Protein AF-A0A7W6C3B3-F1 (afdb_monomer_lite)

Organism: NCBI:txid1391222

Sequence (102 aa):
MSGLIRQVQAEGGFATVLARGERDAGTLMLILTNRGSLSIAYEIAPQPDGTRGWSQAKAETADDPAAFGEYLNRRRHQDPDLWIVELDVENPERFIAGPIES

Structure (mmCIF, N/CA/C/O backbone):
data_AF-A0A7W6C3B3-F1
#
_entry.id   AF-A0A7W6C3B3-F1
#
loop_
_atom_site.group_PDB
_atom_site.id
_atom_site.type_symbol
_atom_site.label_atom_id
_atom_site.label_alt_id
_atom_site.label_comp_id
_atom_site.label_asym_id
_atom_site.label_entity_id
_atom_site.label_seq_id
_atom_site.pdbx_PDB_ins_code
_atom_site.Cartn_x
_atom_site.Cartn_y
_atom_site.Cartn_z
_atom_site.occupancy
_atom_site.B_iso_or_equiv
_atom_site.auth_seq_id
_atom_site.auth_comp_id
_atom_site.auth_asym_id
_atom_site.auth_atom_id
_atom_site.pdbx_PDB_model_num
ATOM 1 N N . MET A 1 1 ? -12.098 -6.049 3.788 1.00 75.69 1 MET A N 1
ATOM 2 C CA . MET A 1 1 ? -11.076 -6.739 2.963 1.00 75.69 1 MET A CA 1
ATOM 3 C C . MET A 1 1 ? -11.631 -7.622 1.840 1.00 75.69 1 MET A C 1
ATOM 5 O O . MET A 1 1 ? -11.229 -7.454 0.698 1.00 75.69 1 MET A O 1
ATOM 9 N N . SER A 1 2 ? -12.558 -8.550 2.113 1.00 78.75 2 SER A N 1
ATOM 10 C CA . SER A 1 2 ? -13.047 -9.519 1.109 1.00 78.75 2 SER A CA 1
ATOM 11 C C . SER A 1 2 ? -13.778 -8.911 -0.101 1.00 78.75 2 SER A C 1
ATOM 13 O O . SER A 1 2 ? -13.866 -9.560 -1.136 1.00 78.75 2 SER A O 1
ATOM 15 N N . GLY A 1 3 ? -14.334 -7.698 0.005 1.00 85.56 3 GLY A N 1
ATOM 16 C CA . GLY A 1 3 ? -14.953 -6.985 -1.125 1.00 85.56 3 GLY A CA 1
ATOM 17 C C . GLY A 1 3 ? -13.936 -6.578 -2.193 1.00 85.56 3 GLY A C 1
ATOM 18 O O . GLY A 1 3 ? -14.071 -6.991 -3.338 1.00 85.56 3 GLY A O 1
ATOM 19 N N . LEU A 1 4 ? -12.879 -5.868 -1.785 1.00 87.06 4 LEU A N 1
ATOM 20 C CA . LEU A 1 4 ? -11.820 -5.386 -2.677 1.00 87.06 4 LEU A CA 1
ATOM 21 C C . LEU A 1 4 ? -11.112 -6.531 -3.413 1.00 87.06 4 LEU A C 1
ATOM 23 O O . LEU A 1 4 ? -10.968 -6.488 -4.628 1.00 87.06 4 LEU A O 1
ATOM 27 N N . ILE A 1 5 ? -10.757 -7.596 -2.685 1.00 89.88 5 ILE A N 1
ATOM 28 C CA . ILE A 1 5 ? -10.140 -8.800 -3.268 1.00 89.88 5 ILE A CA 1
ATOM 29 C C . ILE A 1 5 ? -11.030 -9.388 -4.371 1.00 89.88 5 ILE A C 1
ATOM 31 O O . ILE A 1 5 ? -10.543 -9.719 -5.447 1.00 89.88 5 ILE A O 1
ATOM 35 N N . ARG A 1 6 ? -12.343 -9.486 -4.124 1.00 91.12 6 ARG A N 1
ATOM 36 C CA . ARG A 1 6 ? -13.294 -10.007 -5.114 1.00 91.12 6 ARG A CA 1
ATOM 37 C C . ARG A 1 6 ? -13.438 -9.090 -6.325 1.00 91.12 6 ARG A C 1
ATOM 39 O O . ARG A 1 6 ? -13.559 -9.605 -7.428 1.00 91.12 6 ARG A O 1
ATOM 46 N N . GLN A 1 7 ? -13.426 -7.769 -6.139 1.00 91.25 7 GLN A N 1
ATOM 47 C CA . GLN A 1 7 ? -13.483 -6.820 -7.257 1.00 91.25 7 GLN A CA 1
ATOM 48 C C . GLN A 1 7 ? -12.250 -6.946 -8.157 1.00 91.25 7 GLN A C 1
ATOM 50 O O . GLN A 1 7 ? -12.400 -7.091 -9.364 1.00 91.25 7 GLN A O 1
ATOM 55 N N . VAL A 1 8 ? -11.052 -6.993 -7.570 1.00 92.62 8 VAL A N 1
ATOM 56 C CA . VAL A 1 8 ? -9.796 -7.172 -8.317 1.00 92.62 8 VAL A CA 1
ATOM 57 C C . VAL A 1 8 ? -9.791 -8.488 -9.097 1.00 92.62 8 VAL A C 1
ATOM 59 O O . VAL A 1 8 ? -9.477 -8.506 -10.285 1.00 92.62 8 VAL A O 1
ATOM 62 N N . GLN A 1 9 ? -10.213 -9.583 -8.460 1.00 91.62 9 GLN A N 1
ATOM 63 C CA . GLN A 1 9 ? -10.326 -10.889 -9.117 1.00 91.62 9 GLN A CA 1
ATOM 64 C C . GLN A 1 9 ? -11.358 -10.896 -10.252 1.00 91.62 9 GLN A C 1
ATOM 66 O O . GLN A 1 9 ? -11.122 -11.514 -11.288 1.00 91.62 9 GLN A O 1
ATOM 71 N N . ALA A 1 10 ? -12.492 -10.208 -10.086 1.00 92.75 10 ALA A N 1
ATOM 72 C CA . ALA A 1 10 ? -13.521 -10.104 -11.122 1.00 92.75 10 ALA A CA 1
ATOM 73 C C . ALA A 1 10 ? -13.029 -9.363 -12.377 1.00 92.75 10 ALA A C 1
ATOM 75 O O . ALA A 1 10 ? -13.528 -9.608 -13.472 1.00 92.75 10 ALA A O 1
ATOM 76 N N . GLU A 1 11 ? -12.028 -8.500 -12.228 1.00 91.81 11 GLU A N 1
ATOM 77 C CA . GLU A 1 11 ? -11.394 -7.755 -13.318 1.00 91.81 11 GLU A CA 1
ATOM 78 C C . GLU A 1 11 ? -10.166 -8.484 -13.897 1.00 91.81 11 GLU A C 1
ATOM 80 O O . GLU A 1 11 ? -9.408 -7.913 -14.680 1.00 91.81 11 GLU A O 1
ATOM 85 N N . GLY A 1 12 ? -9.967 -9.755 -13.530 1.00 92.56 12 GLY A N 1
ATOM 86 C CA . GLY A 1 12 ? -8.867 -10.591 -14.017 1.00 92.56 12 GLY A CA 1
ATOM 87 C C . GLY A 1 12 ? -7.518 -10.305 -13.354 1.00 92.56 12 GLY A C 1
ATOM 88 O O . GLY A 1 12 ? -6.498 -10.795 -13.835 1.00 92.56 12 GLY A O 1
ATOM 89 N N . GLY A 1 13 ? -7.506 -9.519 -12.275 1.00 93.69 13 GLY A N 1
ATOM 90 C CA . GLY A 1 13 ? -6.325 -9.257 -11.460 1.00 93.69 13 GLY A CA 1
ATOM 91 C C . GLY A 1 13 ? -6.128 -10.264 -10.328 1.00 93.69 13 GLY A C 1
ATOM 92 O O . GLY A 1 13 ? -6.936 -11.168 -10.092 1.00 93.69 13 GLY A O 1
ATOM 93 N N . PHE A 1 14 ? -5.049 -10.068 -9.582 1.00 93.94 14 PHE A N 1
ATOM 94 C CA . PHE A 1 14 ? -4.703 -10.828 -8.392 1.00 93.94 14 PHE A CA 1
ATOM 95 C C . PHE A 1 14 ? -4.640 -9.912 -7.169 1.00 93.94 14 PHE A C 1
ATOM 97 O O . PHE A 1 14 ? -4.263 -8.749 -7.267 1.00 93.94 14 PHE A O 1
ATOM 104 N N . ALA A 1 15 ? -5.023 -10.434 -6.004 1.00 94.00 15 ALA A N 1
ATOM 105 C CA . ALA A 1 15 ? -4.907 -9.701 -4.752 1.00 94.00 15 ALA A CA 1
ATOM 106 C C . ALA A 1 15 ? -4.314 -10.588 -3.654 1.00 94.00 15 ALA A C 1
ATOM 108 O O . ALA A 1 15 ? -4.845 -11.668 -3.368 1.00 94.00 15 ALA A O 1
ATOM 109 N N . THR A 1 16 ? -3.255 -10.103 -3.007 1.00 94.38 16 THR A N 1
ATOM 110 C CA . THR A 1 16 ? -2.485 -10.836 -1.994 1.00 94.38 16 THR A CA 1
ATOM 111 C C . THR A 1 16 ? -2.561 -10.125 -0.657 1.00 94.38 16 THR A C 1
ATOM 113 O O . THR A 1 16 ? -2.271 -8.939 -0.556 1.00 94.38 16 THR A O 1
ATOM 116 N N . VAL A 1 17 ? -2.881 -10.846 0.417 1.00 94.62 17 VAL A N 1
ATOM 117 C CA . VAL A 1 17 ? -2.710 -10.311 1.775 1.00 94.62 17 VAL A CA 1
ATOM 118 C C . VAL A 1 17 ? -1.285 -10.612 2.238 1.00 94.62 17 VAL A C 1
ATOM 120 O O . VAL A 1 17 ? -0.982 -11.760 2.562 1.00 94.62 17 VAL A O 1
ATOM 123 N N . LEU A 1 18 ? -0.428 -9.591 2.281 1.00 94.56 18 LEU A N 1
ATOM 124 C CA . LEU A 1 18 ? 0.975 -9.694 2.708 1.00 94.56 18 LEU A CA 1
ATOM 125 C C . LEU A 1 18 ? 1.117 -9.642 4.238 1.00 94.56 18 LEU A C 1
ATOM 127 O O . LEU A 1 18 ? 1.995 -10.283 4.819 1.00 94.56 18 LEU A O 1
ATOM 131 N N . ALA A 1 19 ? 0.226 -8.908 4.907 1.00 94.88 19 ALA A N 1
ATOM 132 C CA . ALA A 1 19 ? 0.126 -8.862 6.362 1.00 94.88 19 ALA A CA 1
ATOM 133 C C . ALA A 1 19 ? -1.340 -8.764 6.798 1.00 94.88 19 ALA A C 1
ATOM 135 O O . ALA A 1 19 ? -2.141 -8.069 6.169 1.00 94.88 19 ALA A O 1
ATOM 136 N N . ARG A 1 20 ? -1.684 -9.478 7.875 1.00 92.88 20 ARG A N 1
ATOM 137 C CA . ARG A 1 20 ? -3.002 -9.420 8.514 1.00 92.88 20 ARG A CA 1
ATOM 138 C C . ARG A 1 20 ? -2.884 -8.578 9.774 1.00 92.88 20 ARG A C 1
ATOM 140 O O . ARG A 1 20 ? -2.116 -8.954 10.656 1.00 92.88 20 ARG A O 1
ATOM 147 N N . GLY A 1 21 ? -3.648 -7.498 9.821 1.00 88.44 21 GLY A N 1
ATOM 148 C CA . GLY A 1 21 ? -3.829 -6.690 11.014 1.00 88.44 21 GLY A CA 1
ATOM 149 C C . GLY A 1 21 ? -5.027 -7.138 11.848 1.00 88.44 21 GLY A C 1
ATOM 150 O O . GLY A 1 21 ? -5.590 -8.221 11.638 1.00 88.44 21 GLY A O 1
ATOM 151 N N . GLU A 1 22 ? -5.449 -6.271 12.762 1.00 88.38 22 GLU A N 1
ATOM 152 C CA . GLU A 1 22 ? -6.647 -6.457 13.583 1.00 88.38 22 GLU A CA 1
ATOM 153 C C . GLU A 1 22 ? -7.909 -6.368 12.704 1.00 88.38 22 GLU A C 1
ATOM 155 O O . GLU A 1 22 ? -7.946 -5.661 11.694 1.00 88.38 22 GLU A O 1
ATOM 160 N N . ARG A 1 23 ? -8.930 -7.166 13.014 1.00 77.44 23 ARG A N 1
ATOM 161 C CA . ARG A 1 23 ? -10.069 -7.415 12.128 1.00 77.44 23 ARG A CA 1
ATOM 162 C C . ARG A 1 23 ? -11.047 -6.241 12.042 1.00 77.44 23 ARG A C 1
ATOM 164 O O . ARG A 1 23 ? -11.628 -6.051 10.971 1.00 77.44 23 ARG A O 1
ATOM 171 N N . ASP A 1 24 ? -11.227 -5.502 13.129 1.00 73.25 24 ASP A N 1
ATOM 172 C CA . ASP A 1 24 ? -12.308 -4.532 13.309 1.00 73.25 24 ASP A CA 1
ATOM 173 C C . ASP A 1 24 ? -11.807 -3.070 13.333 1.00 73.25 24 ASP A C 1
ATOM 175 O O . ASP A 1 24 ? -12.559 -2.162 12.978 1.00 73.25 24 ASP A O 1
ATOM 179 N N . ALA A 1 25 ? -10.539 -2.834 13.679 1.00 71.69 25 ALA A N 1
ATOM 180 C CA . ALA A 1 25 ? -9.918 -1.516 13.841 1.00 71.69 25 ALA A CA 1
ATOM 181 C C . ALA A 1 25 ? -8.583 -1.347 13.089 1.00 71.69 25 ALA A C 1
ATOM 183 O O . ALA A 1 25 ? -7.961 -0.287 13.176 1.00 71.69 25 ALA A O 1
ATOM 184 N N . GLY A 1 26 ? -8.143 -2.365 12.343 1.00 78.31 26 GLY A N 1
ATOM 185 C CA . GLY A 1 26 ? -6.862 -2.336 11.643 1.00 78.31 26 GLY A CA 1
ATOM 186 C C . GLY A 1 26 ? -6.747 -1.240 10.582 1.00 78.31 26 GLY A C 1
ATOM 187 O O . GLY A 1 26 ? -7.693 -0.946 9.845 1.00 78.31 26 GLY A O 1
ATOM 188 N N . THR A 1 27 ? -5.560 -0.644 10.472 1.00 89.19 27 THR A N 1
ATOM 189 C CA . THR A 1 27 ? -5.225 0.287 9.387 1.00 89.19 27 THR A CA 1
ATOM 190 C C . THR A 1 27 ? -4.993 -0.482 8.081 1.00 89.19 27 THR A C 1
ATOM 192 O O . THR A 1 27 ? -4.780 -1.694 8.085 1.00 89.19 27 THR A O 1
ATOM 195 N N . LEU A 1 28 ? -5.067 0.199 6.933 1.00 91.69 28 LEU A N 1
ATOM 196 C CA . LEU A 1 28 ? -4.903 -0.426 5.618 1.00 91.69 28 LEU A CA 1
ATOM 197 C C . LEU A 1 28 ? -3.823 0.283 4.802 1.00 91.69 28 LEU A C 1
ATOM 199 O O . LEU A 1 28 ? -3.874 1.498 4.605 1.00 91.69 28 LEU A O 1
ATOM 203 N N . MET A 1 29 ? -2.905 -0.517 4.272 1.00 95.38 29 MET A N 1
ATOM 204 C CA . MET A 1 29 ? -1.967 -0.158 3.221 1.00 95.38 29 MET A CA 1
ATOM 205 C C . MET A 1 29 ? -2.269 -0.988 1.974 1.00 95.38 29 MET A C 1
ATOM 207 O O . MET A 1 29 ? -2.410 -2.214 2.052 1.00 95.38 29 MET A O 1
ATOM 211 N N . LEU A 1 30 ? -2.338 -0.316 0.827 1.00 96.31 30 LEU A N 1
ATOM 212 C CA . LEU A 1 30 ? -2.469 -0.962 -0.475 1.00 96.31 30 LEU A CA 1
ATOM 213 C C . LEU A 1 30 ? -1.160 -0.866 -1.245 1.00 96.31 30 LEU A C 1
ATOM 215 O O . LEU A 1 30 ? -0.592 0.215 -1.365 1.00 96.31 30 LEU A O 1
ATOM 219 N N . ILE A 1 31 ? -0.707 -1.994 -1.778 1.00 97.31 31 ILE A N 1
ATOM 220 C CA . ILE A 1 31 ? 0.388 -2.064 -2.743 1.00 97.31 31 ILE A CA 1
ATOM 221 C C . ILE A 1 31 ? -0.252 -2.201 -4.114 1.00 97.31 31 ILE A C 1
ATOM 223 O O . ILE A 1 31 ? -0.968 -3.165 -4.362 1.00 97.31 31 ILE A O 1
ATOM 227 N N . LEU A 1 32 ? -0.062 -1.208 -4.970 1.00 96.81 32 LEU A N 1
ATOM 228 C CA . LEU A 1 32 ? -0.612 -1.199 -6.316 1.00 96.81 32 LEU A CA 1
ATOM 229 C C . LEU A 1 32 ? 0.481 -1.584 -7.303 1.00 96.81 32 LEU A C 1
ATOM 231 O O . LEU A 1 32 ? 1.528 -0.934 -7.355 1.00 96.81 32 LEU A O 1
ATOM 235 N N . THR A 1 33 ? 0.196 -2.611 -8.092 1.00 95.50 33 THR A N 1
ATOM 236 C CA . THR A 1 33 ? 1.111 -3.188 -9.074 1.00 95.50 33 THR A CA 1
ATOM 237 C C . THR A 1 33 ? 0.346 -3.431 -10.371 1.00 95.50 33 THR A C 1
ATOM 239 O O . THR A 1 33 ? -0.849 -3.722 -10.364 1.00 95.50 33 THR A O 1
ATOM 242 N N . ASN A 1 34 ? 1.027 -3.282 -11.505 1.00 92.81 34 ASN A N 1
ATOM 243 C CA . ASN A 1 34 ? 0.461 -3.590 -12.815 1.00 92.81 34 ASN A CA 1
ATOM 244 C C . ASN A 1 34 ? 1.370 -4.579 -13.548 1.00 92.81 34 ASN A C 1
ATOM 246 O O . ASN A 1 34 ? 2.397 -4.183 -14.104 1.00 92.81 34 ASN A O 1
ATOM 250 N N . ARG A 1 35 ? 0.999 -5.863 -13.536 1.00 85.38 35 ARG A N 1
ATOM 251 C CA . ARG A 1 35 ? 1.613 -6.958 -14.306 1.00 85.38 35 ARG A CA 1
ATOM 252 C C . ARG A 1 35 ? 3.143 -6.992 -14.208 1.00 85.38 35 ARG A C 1
ATOM 254 O O . ARG A 1 35 ? 3.839 -6.948 -15.221 1.00 85.38 35 ARG A O 1
ATOM 261 N N . GLY A 1 36 ? 3.669 -7.060 -12.985 1.00 79.69 36 GLY A N 1
ATOM 262 C CA . GLY A 1 36 ? 5.116 -7.139 -12.732 1.00 79.69 36 GLY A CA 1
ATOM 263 C C . GLY A 1 36 ? 5.890 -5.831 -12.945 1.00 79.69 36 GLY A C 1
ATOM 264 O O . GLY A 1 36 ? 7.118 -5.854 -13.011 1.00 79.69 36 GLY A O 1
ATOM 265 N N . SER A 1 37 ? 5.189 -4.699 -13.064 1.00 90.75 37 SER A N 1
ATOM 266 C CA . SER A 1 37 ? 5.795 -3.364 -12.982 1.00 90.75 37 SER A CA 1
ATOM 267 C C . SER A 1 37 ? 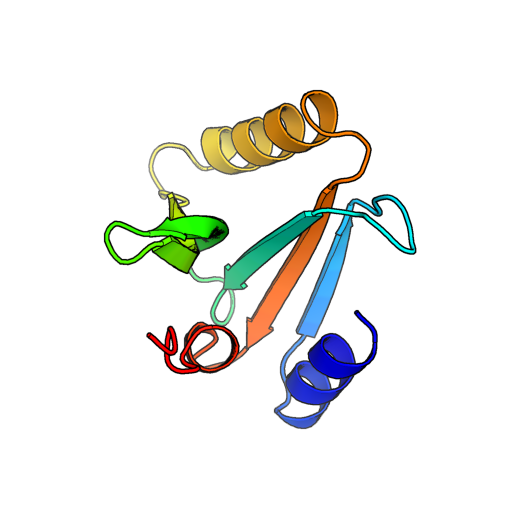6.210 -3.025 -11.548 1.00 90.75 37 SER A C 1
ATOM 269 O O . SER A 1 37 ? 5.807 -3.698 -10.602 1.00 90.75 37 SER A O 1
ATOM 271 N N . LEU A 1 38 ? 6.972 -1.941 -11.389 1.00 94.12 38 LEU A N 1
ATOM 272 C CA . LEU A 1 38 ? 7.301 -1.393 -10.074 1.00 94.12 38 LEU A CA 1
ATOM 273 C C . LEU A 1 38 ? 6.031 -1.043 -9.291 1.00 94.12 38 LEU A C 1
ATOM 275 O O . LEU A 1 38 ? 5.079 -0.479 -9.840 1.00 94.12 38 LEU A O 1
ATOM 279 N N . SER A 1 39 ? 6.054 -1.365 -8.005 1.00 96.50 39 SER A N 1
ATOM 280 C CA . SER A 1 39 ? 4.915 -1.238 -7.104 1.00 96.50 39 SER A CA 1
ATOM 281 C C . SER A 1 39 ? 4.875 0.121 -6.402 1.00 96.50 39 SER A C 1
ATOM 283 O O . SER A 1 39 ? 5.903 0.759 -6.161 1.00 96.50 39 SER A O 1
ATOM 285 N N . ILE A 1 40 ? 3.684 0.565 -6.001 1.00 97.25 40 ILE A N 1
ATOM 286 C CA . ILE A 1 40 ? 3.508 1.776 -5.186 1.00 97.25 40 ILE A CA 1
ATOM 287 C C . ILE A 1 40 ? 2.665 1.449 -3.954 1.00 97.25 40 ILE A C 1
ATOM 289 O O . ILE A 1 40 ? 1.562 0.922 -4.064 1.00 97.25 40 ILE A O 1
ATOM 293 N N . ALA A 1 41 ? 3.178 1.785 -2.772 1.00 97.12 41 ALA A N 1
ATOM 294 C CA . ALA A 1 41 ? 2.468 1.679 -1.506 1.00 97.12 41 ALA A CA 1
ATOM 295 C C . ALA A 1 41 ? 1.672 2.958 -1.216 1.00 97.12 41 ALA A C 1
ATOM 297 O O . ALA A 1 41 ? 2.229 4.062 -1.219 1.00 97.12 41 ALA A O 1
ATOM 298 N N . TYR A 1 42 ? 0.395 2.791 -0.889 1.00 96.44 42 TYR A N 1
ATOM 299 C CA . TYR A 1 42 ? -0.527 3.843 -0.478 1.00 96.44 42 TYR A CA 1
ATOM 300 C C . TYR A 1 42 ? -1.068 3.589 0.926 1.00 96.44 42 TYR A C 1
ATOM 302 O O . TYR A 1 42 ? -1.347 2.450 1.303 1.00 96.44 42 TYR A O 1
ATOM 310 N N . GLU A 1 43 ? -1.272 4.668 1.676 1.00 93.06 43 GLU A N 1
ATOM 311 C CA . GLU A 1 43 ? -1.868 4.652 3.014 1.00 93.06 43 GLU A CA 1
ATOM 312 C C . GLU A 1 43 ? -2.986 5.685 3.139 1.00 93.06 43 GLU A C 1
ATOM 314 O O . GLU A 1 43 ? -3.003 6.687 2.424 1.00 93.06 43 GLU A O 1
ATOM 319 N N . ILE A 1 44 ? -3.898 5.465 4.087 1.00 88.50 44 ILE A N 1
ATOM 320 C CA . ILE A 1 44 ? -4.935 6.442 4.428 1.00 88.50 44 ILE A CA 1
ATOM 321 C C . ILE A 1 44 ? -4.377 7.46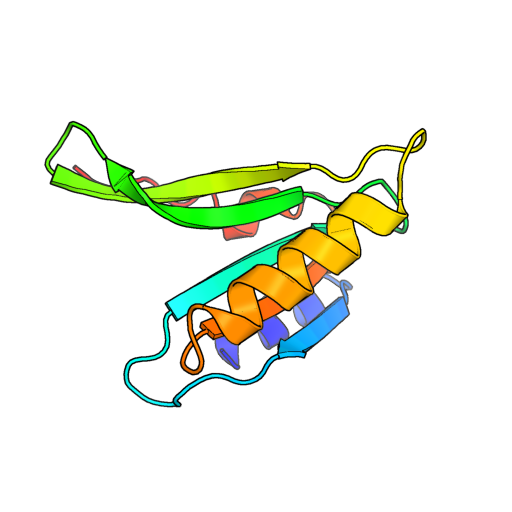2 5.427 1.00 88.50 44 ILE A C 1
ATOM 323 O O . ILE A 1 44 ? -4.228 7.172 6.621 1.00 88.50 44 ILE A O 1
ATOM 327 N N . ALA A 1 45 ? -4.148 8.684 4.956 1.00 86.25 45 ALA A N 1
ATOM 328 C CA . ALA A 1 45 ? -3.619 9.793 5.740 1.00 86.25 45 ALA A CA 1
ATOM 329 C C . ALA A 1 45 ? -4.656 10.923 5.911 1.00 86.25 45 ALA A C 1
ATOM 331 O O . ALA A 1 45 ? -5.559 11.059 5.080 1.00 86.25 45 ALA A O 1
ATOM 332 N N . PRO A 1 46 ? -4.555 11.734 6.981 1.00 85.81 46 PRO A N 1
ATOM 333 C CA . PRO A 1 46 ? -5.299 12.986 7.093 1.00 85.81 46 PRO A CA 1
ATOM 334 C C . PRO A 1 46 ? -4.947 13.948 5.956 1.00 85.81 46 PRO A C 1
ATOM 336 O O . PRO A 1 46 ? -3.794 14.004 5.524 1.00 85.81 46 PRO A O 1
ATOM 339 N N . GLN A 1 47 ? -5.924 14.737 5.525 1.00 85.44 47 GLN A N 1
ATOM 340 C CA . GLN A 1 47 ? -5.752 15.768 4.507 1.00 85.44 47 GLN A CA 1
ATOM 341 C C . GLN A 1 47 ? -5.954 17.182 5.052 1.00 85.44 47 GLN A C 1
ATOM 343 O O . GLN A 1 47 ? -6.514 17.347 6.139 1.00 85.44 47 GLN A O 1
ATOM 348 N N . PRO A 1 48 ? -5.480 18.218 4.327 1.00 86.94 48 PRO A N 1
ATOM 349 C CA . PRO A 1 48 ? -5.590 19.608 4.771 1.00 86.94 48 PRO A CA 1
ATOM 350 C C . PRO A 1 48 ? -7.027 20.086 5.015 1.00 86.94 48 PRO A C 1
ATOM 352 O O . PRO A 1 48 ? -7.232 20.999 5.808 1.00 86.94 48 PRO A O 1
ATOM 355 N N . ASP A 1 49 ? -8.010 19.476 4.354 1.00 87.25 49 ASP A N 1
ATOM 356 C CA . ASP A 1 49 ? -9.439 19.760 4.520 1.00 87.25 49 ASP A CA 1
ATOM 357 C C . ASP A 1 49 ? -10.078 19.025 5.717 1.00 87.25 49 ASP A C 1
ATOM 359 O O . ASP A 1 49 ? -11.268 19.177 5.975 1.00 87.25 49 ASP A O 1
ATOM 363 N N . GLY A 1 50 ? -9.294 18.254 6.477 1.00 86.50 50 GLY A N 1
ATOM 364 C CA . GLY A 1 50 ? -9.757 17.483 7.633 1.00 86.50 50 GLY A CA 1
ATOM 365 C C . GLY A 1 50 ? -10.318 16.103 7.285 1.00 86.50 50 GLY A C 1
ATOM 366 O O . GLY A 1 50 ? -10.645 15.337 8.195 1.00 86.50 50 GLY A O 1
ATOM 367 N N . THR A 1 51 ? -10.388 15.753 6.001 1.00 88.31 51 THR A N 1
ATOM 368 C CA . THR A 1 51 ? -10.802 14.423 5.548 1.00 88.31 51 THR A CA 1
ATOM 369 C C . THR A 1 51 ? -9.659 13.417 5.684 1.00 88.31 51 THR A C 1
ATOM 371 O O . THR A 1 51 ? -8.537 13.734 6.101 1.00 88.31 51 THR A O 1
ATOM 374 N N . ARG A 1 52 ? -9.932 12.158 5.334 1.00 85.75 52 ARG A N 1
ATOM 375 C CA . ARG A 1 52 ? -8.902 11.133 5.163 1.00 85.75 52 ARG A CA 1
ATOM 376 C C . ARG A 1 52 ? -8.921 10.650 3.726 1.00 85.75 52 ARG A C 1
ATOM 378 O O . ARG A 1 52 ? -9.986 10.430 3.163 1.00 85.75 52 ARG A O 1
ATOM 385 N N . GLY A 1 53 ? -7.746 10.413 3.161 1.00 89.00 53 GLY A N 1
ATOM 386 C CA . GLY A 1 53 ? -7.651 9.810 1.839 1.00 89.00 53 GLY A CA 1
ATOM 387 C C . GLY A 1 53 ? -6.327 9.135 1.579 1.00 89.00 53 GLY A C 1
ATOM 388 O O . GLY A 1 53 ? -5.432 9.125 2.425 1.00 89.00 53 GLY A O 1
ATOM 389 N N . TRP A 1 54 ? -6.238 8.537 0.398 1.00 91.75 54 TRP A N 1
ATOM 390 C CA . TRP A 1 54 ? -5.052 7.824 -0.037 1.00 91.75 54 TRP A CA 1
ATOM 391 C C . TRP A 1 54 ? -3.906 8.790 -0.317 1.00 91.75 54 TRP A C 1
ATOM 393 O O . TRP A 1 54 ? -4.052 9.756 -1.061 1.00 91.75 54 TRP A O 1
ATOM 403 N N . SER A 1 55 ? -2.747 8.491 0.257 1.00 91.31 55 SER A N 1
ATOM 404 C CA . SER A 1 55 ? -1.491 9.185 0.001 1.00 91.31 55 SER A CA 1
ATOM 405 C C . SER A 1 55 ? -0.413 8.174 -0.365 1.00 91.31 55 SER A C 1
ATOM 407 O O . SER A 1 55 ? -0.345 7.088 0.217 1.00 91.31 55 SER A O 1
ATOM 409 N N . GLN A 1 56 ? 0.423 8.524 -1.342 1.00 94.62 56 GLN A N 1
ATOM 410 C CA . GLN A 1 56 ? 1.562 7.705 -1.739 1.00 94.62 56 GLN A CA 1
ATOM 411 C C . GLN A 1 56 ? 2.612 7.724 -0.625 1.00 94.62 56 GLN A C 1
ATOM 413 O O . GLN A 1 56 ? 3.182 8.767 -0.308 1.00 94.62 56 GLN A O 1
ATOM 418 N N . ALA A 1 57 ? 2.899 6.555 -0.062 1.00 95.00 57 ALA A N 1
ATOM 419 C CA . ALA A 1 57 ? 3.800 6.414 1.074 1.00 95.00 57 ALA A CA 1
ATOM 420 C C . ALA A 1 57 ? 5.216 5.992 0.648 1.00 95.00 57 ALA A C 1
ATOM 422 O O . ALA A 1 57 ? 6.211 6.480 1.189 1.00 95.00 57 ALA A O 1
ATOM 423 N N . LYS A 1 58 ? 5.324 5.104 -0.349 1.00 97.06 58 LYS A N 1
ATOM 424 C CA . LYS A 1 58 ? 6.599 4.644 -0.917 1.00 97.06 58 LYS A CA 1
ATOM 425 C C . LYS A 1 58 ? 6.379 4.137 -2.342 1.00 97.06 58 LYS A C 1
ATOM 427 O O . LYS A 1 58 ? 5.390 3.467 -2.600 1.00 97.06 58 LYS A O 1
ATOM 432 N N . ALA A 1 59 ? 7.305 4.428 -3.251 1.00 96.88 59 ALA A N 1
ATOM 433 C CA . ALA A 1 59 ? 7.385 3.773 -4.556 1.00 96.88 59 ALA A CA 1
ATOM 434 C C . ALA A 1 59 ? 8.580 2.815 -4.574 1.00 96.88 59 ALA A C 1
ATOM 436 O O . ALA A 1 59 ? 9.631 3.126 -3.997 1.00 96.88 59 ALA A O 1
ATOM 437 N N . GLU A 1 60 ? 8.394 1.655 -5.192 1.00 97.06 60 GLU A N 1
ATOM 438 C CA . GLU A 1 60 ? 9.461 0.730 -5.546 1.00 97.06 60 GLU A CA 1
ATOM 439 C C . GLU A 1 60 ? 10.289 1.329 -6.681 1.00 97.06 60 GLU A C 1
ATOM 441 O O . GLU A 1 60 ? 9.770 2.016 -7.564 1.00 97.06 60 GLU A O 1
ATOM 446 N N . THR A 1 61 ? 11.591 1.080 -6.653 1.00 96.06 61 THR A N 1
ATOM 447 C CA . THR A 1 61 ? 12.520 1.579 -7.656 1.00 96.06 61 THR A CA 1
ATOM 448 C C . THR A 1 61 ? 13.466 0.459 -8.073 1.00 96.06 61 THR A C 1
ATOM 450 O O . THR A 1 61 ? 13.794 -0.428 -7.288 1.00 96.06 61 THR A O 1
ATOM 453 N N . ALA A 1 62 ? 13.884 0.467 -9.340 1.00 94.62 62 ALA A N 1
ATOM 454 C CA . ALA A 1 62 ? 14.718 -0.602 -9.894 1.00 94.62 62 ALA A CA 1
ATOM 455 C C . ALA A 1 62 ? 16.171 -0.578 -9.378 1.00 94.62 62 ALA A C 1
ATOM 457 O O . ALA A 1 62 ? 16.872 -1.582 -9.471 1.00 94.62 62 ALA A O 1
ATOM 458 N N . ASP A 1 63 ? 16.629 0.565 -8.869 1.00 96.44 63 ASP A N 1
ATOM 459 C CA . ASP A 1 63 ? 17.960 0.765 -8.290 1.00 96.44 63 ASP A CA 1
ATOM 460 C C . ASP A 1 63 ? 18.088 0.199 -6.869 1.00 96.44 63 ASP A C 1
ATOM 462 O O . ASP A 1 63 ? 19.178 -0.227 -6.491 1.00 96.44 63 ASP A O 1
ATOM 466 N N . ASP A 1 64 ? 16.989 0.144 -6.110 1.00 94.88 64 ASP A N 1
ATOM 467 C CA . ASP A 1 64 ? 16.944 -0.448 -4.770 1.00 94.88 64 ASP A CA 1
ATOM 468 C C . ASP A 1 64 ? 15.607 -1.170 -4.490 1.00 94.88 64 ASP A C 1
ATOM 470 O O . ASP A 1 64 ? 14.752 -0.679 -3.740 1.00 94.88 64 ASP A O 1
ATOM 474 N N . PRO A 1 65 ? 15.410 -2.374 -5.063 1.00 88.38 65 PRO A N 1
ATOM 475 C CA . PRO A 1 65 ? 14.196 -3.159 -4.832 1.00 88.38 65 PRO A CA 1
ATOM 476 C C . PRO A 1 65 ? 14.029 -3.587 -3.363 1.00 88.38 65 PRO A C 1
ATOM 478 O O . PRO A 1 65 ? 12.910 -3.753 -2.871 1.00 88.38 65 PRO A O 1
ATOM 481 N N . ALA A 1 66 ? 15.137 -3.753 -2.630 1.00 95.19 66 ALA A N 1
ATOM 482 C CA . ALA A 1 66 ? 15.115 -4.211 -1.243 1.00 95.19 66 ALA A CA 1
ATOM 483 C C . ALA A 1 66 ? 14.482 -3.172 -0.305 1.00 95.19 66 ALA A C 1
ATOM 485 O O . ALA A 1 66 ? 13.695 -3.538 0.576 1.00 95.19 66 ALA A O 1
ATOM 486 N N . ALA A 1 67 ? 14.736 -1.879 -0.536 1.00 97.19 67 ALA A N 1
ATOM 487 C CA . ALA A 1 67 ? 14.183 -0.800 0.283 1.00 97.19 67 ALA A CA 1
ATOM 488 C C . ALA A 1 67 ? 12.649 -0.773 0.325 1.00 97.19 67 ALA A C 1
ATOM 490 O O . ALA A 1 67 ? 12.069 -0.291 1.306 1.00 97.19 67 ALA A O 1
ATOM 491 N N . PHE A 1 68 ? 11.969 -1.269 -0.714 1.00 97.25 68 PHE A N 1
ATOM 492 C CA . PHE A 1 68 ? 10.511 -1.369 -0.705 1.00 97.25 68 PHE A CA 1
ATOM 493 C C . PHE A 1 68 ? 10.041 -2.418 0.308 1.00 97.25 68 PHE A C 1
ATOM 495 O O . PHE A 1 68 ? 9.264 -2.103 1.211 1.00 97.25 68 PHE A O 1
ATOM 502 N N . GLY A 1 69 ? 10.582 -3.637 0.240 1.00 96.50 69 GLY A N 1
ATOM 503 C CA . GLY A 1 69 ? 10.267 -4.705 1.193 1.00 96.50 69 GLY A CA 1
ATOM 504 C C . GLY A 1 69 ? 10.641 -4.352 2.637 1.00 96.50 69 GLY A C 1
ATOM 505 O O . GLY A 1 69 ? 9.875 -4.617 3.567 1.00 96.50 69 GLY A O 1
ATOM 506 N N . GLU A 1 70 ? 11.780 -3.687 2.845 1.00 97.88 70 GLU A N 1
ATOM 507 C CA . GLU A 1 70 ? 12.188 -3.187 4.164 1.00 97.88 70 GLU A CA 1
ATOM 508 C C . GLU A 1 70 ? 11.216 -2.144 4.724 1.00 97.88 70 GLU A C 1
ATOM 510 O O . GLU A 1 70 ? 10.896 -2.168 5.916 1.00 97.88 70 GLU A O 1
ATOM 515 N N . TYR A 1 71 ? 10.711 -1.247 3.872 1.00 97.56 71 TYR A N 1
ATOM 516 C CA . TYR A 1 71 ? 9.687 -0.277 4.252 1.00 97.56 71 TYR A CA 1
ATOM 517 C C . TYR A 1 71 ? 8.405 -0.978 4.730 1.00 97.56 71 TYR A C 1
ATOM 519 O O . TYR A 1 71 ? 7.909 -0.652 5.814 1.00 97.56 71 TYR A O 1
ATOM 527 N N . LEU A 1 72 ? 7.913 -1.976 3.985 1.00 96.56 72 LEU A N 1
ATOM 528 C CA . LEU A 1 72 ? 6.720 -2.748 4.360 1.00 96.56 72 LEU A CA 1
ATOM 529 C C . LEU A 1 72 ? 6.910 -3.473 5.694 1.00 96.56 72 LEU A C 1
ATOM 531 O O . LEU A 1 72 ? 6.058 -3.393 6.583 1.00 96.56 72 LEU A O 1
ATOM 535 N N . ASN A 1 73 ? 8.061 -4.126 5.868 1.00 96.31 73 ASN A N 1
ATOM 536 C CA . ASN A 1 73 ? 8.402 -4.795 7.118 1.00 96.31 73 ASN A CA 1
ATOM 537 C C . ASN A 1 73 ? 8.441 -3.809 8.283 1.00 96.31 73 ASN A C 1
ATOM 539 O O . ASN A 1 73 ? 7.859 -4.085 9.332 1.00 96.31 73 ASN A O 1
ATOM 543 N N . ARG A 1 74 ? 9.072 -2.643 8.118 1.00 97.25 74 ARG A N 1
ATOM 544 C CA . ARG A 1 74 ? 9.108 -1.616 9.164 1.00 97.25 74 ARG A CA 1
ATOM 545 C C . ARG A 1 74 ? 7.704 -1.146 9.539 1.00 97.25 74 ARG A C 1
ATOM 547 O O . ARG A 1 74 ? 7.415 -1.042 10.728 1.00 97.25 74 ARG A O 1
ATOM 554 N N . ARG A 1 75 ? 6.825 -0.903 8.563 1.00 95.81 75 ARG A N 1
ATOM 555 C CA . ARG A 1 75 ? 5.451 -0.448 8.834 1.00 95.81 75 ARG A CA 1
ATOM 556 C C . ARG A 1 75 ? 4.639 -1.480 9.597 1.00 95.81 75 ARG A C 1
ATOM 558 O O . ARG A 1 75 ? 4.001 -1.109 10.576 1.00 95.81 75 ARG A O 1
ATOM 565 N N . ARG A 1 76 ? 4.763 -2.759 9.239 1.00 94.19 76 ARG A N 1
ATOM 566 C CA . ARG A 1 76 ? 4.160 -3.869 9.990 1.00 94.19 76 ARG A CA 1
ATOM 567 C C . ARG A 1 76 ? 4.645 -3.947 11.443 1.00 94.19 76 ARG A C 1
ATOM 569 O O . ARG A 1 76 ? 3.873 -4.303 12.321 1.00 94.19 76 ARG A O 1
ATOM 576 N N . HIS A 1 77 ? 5.917 -3.651 11.711 1.00 94.69 77 HIS A N 1
ATOM 577 C CA . HIS A 1 77 ? 6.432 -3.643 13.087 1.00 94.69 77 HIS A CA 1
ATOM 578 C C . HIS A 1 77 ? 5.960 -2.424 13.887 1.00 94.69 77 HIS A C 1
ATOM 580 O O . HIS A 1 77 ? 5.799 -2.517 15.100 1.00 94.69 77 HIS A O 1
ATOM 586 N N . GLN A 1 78 ? 5.773 -1.281 13.224 1.00 95.25 78 GLN A N 1
ATOM 587 C CA . GLN A 1 78 ? 5.304 -0.046 13.857 1.00 95.25 78 GLN A CA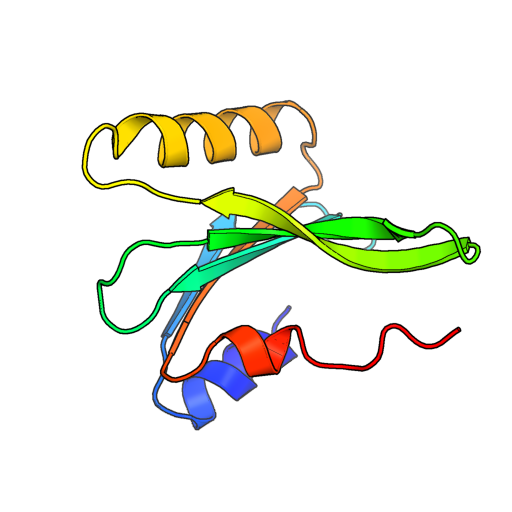 1
ATOM 588 C C . GLN A 1 78 ? 3.811 -0.083 14.185 1.00 95.25 78 GLN A C 1
ATOM 590 O O . GLN A 1 78 ? 3.398 0.500 15.182 1.00 95.25 78 GLN A O 1
ATOM 595 N N . ASP A 1 79 ? 3.024 -0.747 13.343 1.00 93.69 79 ASP A N 1
ATOM 596 C CA . ASP A 1 79 ? 1.579 -0.866 13.481 1.00 93.69 79 ASP A CA 1
ATOM 597 C C . ASP A 1 79 ? 1.184 -2.349 13.366 1.00 93.69 79 ASP A C 1
ATOM 599 O O . ASP A 1 79 ? 1.002 -2.857 12.256 1.00 93.69 79 ASP A O 1
ATOM 603 N N . PRO A 1 80 ? 1.098 -3.072 14.500 1.00 90.06 80 PRO A N 1
ATOM 604 C CA . PRO A 1 80 ? 0.688 -4.476 14.527 1.00 90.06 80 PRO A CA 1
ATOM 605 C C . PRO A 1 80 ? -0.724 -4.715 13.980 1.00 90.06 80 PRO A C 1
ATOM 607 O O . PRO A 1 80 ? -1.034 -5.837 13.574 1.00 90.06 80 PRO A O 1
ATOM 610 N N . ASP A 1 81 ? -1.555 -3.670 13.941 1.00 92.81 81 ASP A N 1
ATOM 611 C CA . ASP A 1 81 ? -2.931 -3.730 13.461 1.00 92.81 81 ASP A CA 1
ATOM 612 C C . ASP A 1 81 ? -3.026 -3.433 11.951 1.00 92.81 81 ASP A C 1
ATOM 614 O O . ASP A 1 81 ? -4.118 -3.477 11.381 1.00 92.81 81 ASP A O 1
ATOM 618 N N . LEU A 1 82 ? -1.900 -3.182 11.272 1.00 94.31 82 LEU A N 1
ATOM 619 C CA . LEU A 1 82 ? -1.845 -2.874 9.844 1.00 94.31 82 LEU A CA 1
ATOM 620 C C . LEU A 1 82 ? -2.127 -4.095 8.960 1.00 94.31 82 LEU A C 1
ATOM 622 O O . LEU A 1 82 ? -1.431 -5.115 8.988 1.00 94.31 82 LEU A O 1
ATOM 626 N N . TRP A 1 83 ? -3.090 -3.934 8.059 1.00 95.00 83 TRP A N 1
ATOM 627 C CA . TRP A 1 83 ? -3.264 -4.777 6.883 1.00 95.00 83 TRP A CA 1
ATOM 628 C C . TRP A 1 83 ? -2.413 -4.259 5.731 1.00 95.00 83 TRP A C 1
ATOM 630 O O . TRP A 1 83 ? -2.499 -3.088 5.369 1.00 95.00 83 TRP A O 1
ATOM 640 N N . ILE A 1 84 ? -1.651 -5.153 5.103 1.00 96.19 84 ILE A N 1
ATOM 641 C CA . ILE A 1 84 ? -0.943 -4.864 3.851 1.00 96.19 84 ILE A CA 1
ATOM 642 C C . ILE A 1 84 ? -1.523 -5.775 2.783 1.00 96.19 84 ILE A C 1
ATOM 644 O O . ILE A 1 84 ? -1.444 -7.005 2.904 1.00 96.19 84 ILE A O 1
ATOM 648 N N . VAL A 1 85 ? -2.114 -5.176 1.753 1.00 95.38 85 VAL A N 1
ATOM 649 C CA . VAL A 1 85 ? -2.722 -5.911 0.644 1.00 95.38 85 VAL A CA 1
ATOM 650 C C . VAL A 1 85 ? -2.177 -5.412 -0.678 1.00 95.38 85 VAL A C 1
ATOM 652 O O . VAL A 1 85 ? -2.233 -4.228 -0.978 1.00 95.38 85 VAL A O 1
ATOM 655 N N . GLU A 1 86 ? -1.672 -6.338 -1.471 1.00 95.88 86 GLU A N 1
ATOM 656 C CA . GLU A 1 86 ? -1.238 -6.105 -2.838 1.00 95.88 86 GLU A CA 1
ATOM 657 C C . GLU A 1 86 ? -2.393 -6.327 -3.807 1.00 95.88 86 GLU A C 1
ATOM 659 O O . GLU A 1 86 ? -3.130 -7.306 -3.675 1.00 95.88 86 GLU A O 1
ATOM 664 N N . LEU A 1 87 ? -2.541 -5.410 -4.760 1.00 96.06 87 LEU A N 1
ATOM 665 C CA . LEU A 1 87 ? -3.440 -5.488 -5.900 1.00 96.06 87 LEU A CA 1
ATOM 666 C C . LEU A 1 87 ? -2.582 -5.468 -7.169 1.00 96.06 87 LEU A C 1
ATOM 668 O O . LEU A 1 87 ? -2.020 -4.428 -7.514 1.00 96.06 87 LEU A O 1
ATOM 672 N N . ASP A 1 88 ? -2.507 -6.601 -7.859 1.00 95.75 88 ASP A N 1
ATOM 673 C CA . ASP A 1 88 ? -1.880 -6.713 -9.175 1.00 95.75 88 ASP A CA 1
ATOM 674 C C . ASP A 1 88 ? -2.969 -6.802 -10.245 1.00 95.75 88 ASP A C 1
ATOM 676 O O . ASP A 1 88 ? -3.616 -7.836 -10.436 1.00 95.75 88 ASP A O 1
ATOM 680 N N . VAL A 1 89 ? -3.241 -5.677 -10.898 1.00 95.00 89 VAL A N 1
ATOM 681 C CA . VAL A 1 89 ? -4.331 -5.545 -11.866 1.00 95.00 89 VAL A CA 1
ATOM 682 C C . VAL A 1 89 ? -4.063 -4.372 -12.796 1.00 95.00 89 VAL A C 1
ATOM 684 O O . VAL A 1 89 ? -3.307 -3.462 -12.480 1.00 95.00 89 VAL A O 1
ATOM 687 N N . GLU A 1 90 ? -4.686 -4.380 -13.968 1.00 93.88 90 GLU A N 1
ATOM 688 C CA . GLU A 1 90 ? -4.590 -3.268 -14.908 1.00 93.88 90 GLU A CA 1
ATOM 689 C C . GLU A 1 90 ? -5.306 -2.018 -14.370 1.00 93.88 90 GLU A C 1
ATOM 691 O O . GLU A 1 90 ? -6.482 -2.092 -14.002 1.00 93.88 90 GLU A O 1
ATOM 696 N N . ASN A 1 91 ? -4.611 -0.874 -14.379 1.00 89.81 91 ASN A N 1
ATOM 697 C CA . ASN A 1 91 ? -5.043 0.417 -13.817 1.00 89.81 91 ASN A CA 1
ATOM 698 C C . ASN A 1 91 ? -5.446 0.314 -12.332 1.00 89.81 91 ASN A C 1
ATOM 700 O O . ASN A 1 91 ? -6.596 0.610 -11.981 1.00 89.81 91 ASN A O 1
ATOM 704 N N . PRO A 1 92 ? -4.539 -0.153 -11.451 1.00 91.12 92 PRO A N 1
ATOM 705 C CA . PRO A 1 92 ? -4.854 -0.426 -10.050 1.00 91.12 92 PRO A CA 1
ATOM 706 C C . PRO A 1 92 ? -5.224 0.847 -9.268 1.00 91.12 92 PRO A C 1
ATOM 708 O O . PRO A 1 92 ? -5.920 0.779 -8.256 1.00 91.12 92 PRO A O 1
ATOM 711 N N . GLU A 1 93 ? -4.841 2.029 -9.754 1.00 89.31 93 GLU A N 1
ATOM 712 C CA . GLU A 1 93 ? -5.206 3.321 -9.175 1.00 89.31 93 GLU A CA 1
ATOM 713 C C . GLU A 1 93 ? -6.724 3.550 -9.105 1.00 89.31 93 GLU A C 1
ATOM 715 O O . GLU A 1 93 ? -7.187 4.279 -8.229 1.00 89.31 93 GLU A O 1
ATOM 720 N N . ARG A 1 94 ? -7.536 2.870 -9.933 1.00 89.62 94 ARG A N 1
ATOM 721 C CA . ARG A 1 94 ? -9.007 2.976 -9.855 1.00 89.62 94 ARG A CA 1
ATOM 722 C C . ARG A 1 94 ? -9.571 2.563 -8.494 1.00 89.62 94 ARG A C 1
ATOM 724 O O . ARG A 1 94 ? -10.628 3.041 -8.096 1.00 89.62 94 ARG A O 1
ATOM 731 N N . PHE A 1 95 ? -8.859 1.700 -7.771 1.00 87.06 95 PHE A N 1
ATOM 732 C CA . PHE A 1 95 ? -9.258 1.215 -6.448 1.00 87.06 95 PHE A CA 1
ATOM 733 C C . PHE A 1 95 ? -8.981 2.211 -5.323 1.00 87.06 95 PHE A C 1
ATOM 735 O O . PHE A 1 95 ? -9.471 2.030 -4.208 1.00 87.06 95 PHE A O 1
ATOM 742 N N . ILE A 1 96 ? -8.229 3.270 -5.623 1.00 86.19 96 ILE A N 1
ATOM 743 C CA . ILE A 1 96 ? -7.979 4.401 -4.728 1.00 86.19 96 ILE A CA 1
ATOM 744 C C . ILE A 1 96 ? -8.546 5.720 -5.282 1.00 86.19 96 ILE A C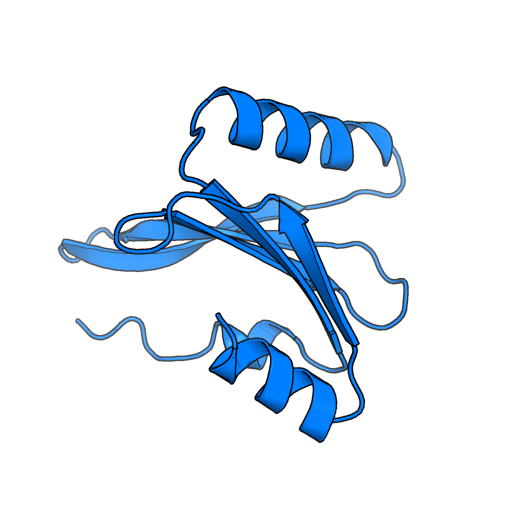 1
ATOM 746 O O . ILE A 1 96 ? -8.488 6.731 -4.592 1.00 86.19 96 ILE A O 1
ATOM 750 N N . ALA A 1 97 ? -9.133 5.704 -6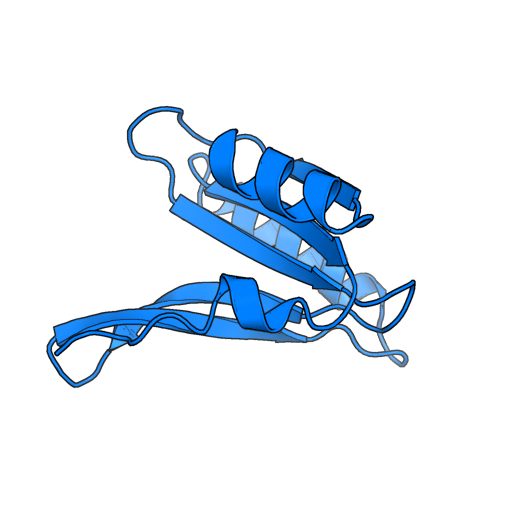.488 1.00 69.62 97 ALA A N 1
ATOM 751 C CA . ALA A 1 97 ? -9.640 6.871 -7.220 1.00 69.62 97 ALA A CA 1
ATOM 752 C C . ALA A 1 97 ? -11.054 7.336 -6.817 1.00 69.62 97 ALA A C 1
ATOM 754 O O . ALA A 1 97 ? -11.659 8.146 -7.520 1.00 69.62 97 ALA A O 1
ATOM 755 N N . GLY A 1 98 ? -11.605 6.842 -5.704 1.00 57.38 98 GLY A N 1
ATOM 756 C CA . GLY A 1 98 ? -12.796 7.465 -5.121 1.00 57.38 98 GLY A CA 1
ATOM 757 C C . GLY A 1 98 ? -12.486 8.915 -4.729 1.00 57.38 98 GLY A C 1
ATOM 758 O O . GLY A 1 98 ? -11.343 9.193 -4.353 1.00 57.38 98 GLY A O 1
ATOM 759 N N . PRO A 1 99 ? -13.451 9.851 -4.820 1.00 41.75 99 PRO A N 1
ATOM 760 C CA . PRO A 1 99 ? -13.227 11.189 -4.311 1.00 41.75 99 PRO A CA 1
ATOM 761 C C . PRO A 1 99 ? -12.801 11.083 -2.851 1.00 41.75 99 PRO A C 1
ATOM 763 O O . PRO A 1 99 ? -13.387 10.360 -2.045 1.00 41.75 99 PRO A O 1
ATOM 766 N N . ILE A 1 100 ? -11.756 11.825 -2.527 1.00 47.31 100 ILE A N 1
ATOM 767 C CA . ILE A 1 100 ? -11.590 12.328 -1.180 1.00 47.31 100 ILE A CA 1
ATOM 768 C C . ILE A 1 100 ? -12.754 13.307 -1.028 1.00 47.31 100 ILE A C 1
ATOM 770 O O . ILE A 1 100 ? -12.694 14.422 -1.538 1.00 47.31 100 ILE A O 1
ATOM 774 N N . GLU A 1 101 ? -13.877 12.836 -0.500 1.00 33.25 101 GLU A N 1
ATOM 775 C CA . GLU A 1 101 ? -15.033 13.694 -0.265 1.00 33.25 101 GLU A CA 1
ATOM 776 C C . GLU A 1 101 ? -14.698 14.635 0.896 1.00 33.25 101 GLU A C 1
ATOM 778 O O . GLU A 1 101 ? -14.537 14.179 2.030 1.00 33.25 101 GLU A O 1
ATOM 783 N N . SER A 1 102 ? -14.557 15.926 0.574 1.00 38.34 102 SER A N 1
ATOM 784 C CA . SER A 1 102 ? -14.734 17.049 1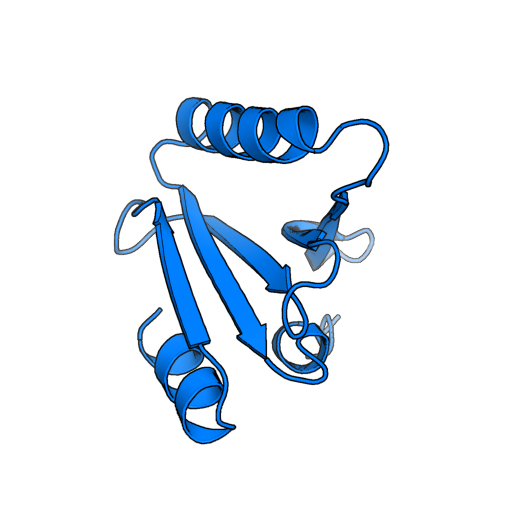.504 1.00 38.34 102 SER A CA 1
ATOM 785 C C . SER A 1 102 ? -16.180 17.152 1.985 1.00 38.34 102 SER A C 1
ATOM 787 O O . SER A 1 102 ? -17.094 16.867 1.177 1.00 38.34 102 SER A O 1
#

Secondary structure (DSSP, 8-state):
-HHHHHHHHHTT-EEEEEE---TTT--EEEEEESTTSPPEEEEEEE-TTS-EEEEEEEE--SS-HHHHHHHHHHHHHH-TT-EEEEEESSSGGGGT-S----

Radius of gyration: 13.56 Å; chains: 1; bounding box: 33×31×29 Å

InterPro domains:
  IPR009964 Protein of unknown function DUF1491 [PF07372] (2-96)

pLDDT: mean 89.08, std 12.0, range [33.25, 97.88]

Foldseek 3Di:
DVVVQVVLVVQVWHKDWPAAADDPDAFEWEWEAEPPDWIWIWGWDQDPVRFTAIDTDDTADPVCNPVVVVVVVVVCVVGVRYIYMYIHHPPRCVVRPDDSDD